Protein AF-A0A7V8UCR8-F1 (afdb_monomer)

pLDDT: mean 76.67, std 13.59, range [47.84, 94.56]

Structure (mmCIF, N/CA/C/O backbone):
data_AF-A0A7V8UCR8-F1
#
_entry.id   AF-A0A7V8UCR8-F1
#
loop_
_atom_site.group_PDB
_atom_site.id
_atom_site.type_symbol
_atom_site.label_atom_id
_atom_site.label_alt_id
_atom_site.label_comp_id
_atom_site.label_asym_id
_atom_site.label_entity_id
_atom_site.label_seq_id
_atom_site.pdbx_PDB_ins_code
_atom_site.Cartn_x
_atom_site.Cartn_y
_atom_site.Cartn_z
_atom_site.occupancy
_atom_site.B_iso_or_equiv
_atom_site.auth_seq_id
_atom_site.auth_comp_id
_atom_site.auth_asym_id
_atom_site.auth_atom_id
_atom_site.pdbx_PDB_model_num
ATOM 1 N N . MET A 1 1 ? 35.041 57.476 7.395 1.00 47.84 1 MET A N 1
ATOM 2 C CA . MET A 1 1 ? 33.791 56.967 6.789 1.00 47.84 1 MET A CA 1
ATOM 3 C C . MET A 1 1 ? 34.120 55.986 5.661 1.00 47.84 1 MET A C 1
ATOM 5 O O . MET A 1 1 ? 34.430 56.445 4.570 1.00 47.84 1 MET A O 1
ATOM 9 N N . PRO A 1 2 ? 34.110 54.659 5.900 1.00 50.69 2 PRO A N 1
ATOM 10 C CA . PRO A 1 2 ? 34.437 53.655 4.885 1.00 50.69 2 PRO A CA 1
ATOM 11 C C . PRO A 1 2 ? 33.228 52.788 4.466 1.00 50.69 2 PRO A C 1
ATOM 13 O O . PRO A 1 2 ? 33.410 51.685 3.973 1.00 50.69 2 PRO A O 1
ATOM 16 N N . GLY A 1 3 ? 31.987 53.250 4.665 1.00 55.06 3 GLY A N 1
ATOM 17 C CA . GLY A 1 3 ? 30.781 52.447 4.393 1.00 55.06 3 GLY A CA 1
ATOM 18 C C . GLY A 1 3 ? 30.331 52.411 2.925 1.00 55.06 3 GLY A C 1
ATOM 19 O O . GLY A 1 3 ? 29.613 51.503 2.527 1.00 55.06 3 GLY A O 1
ATOM 20 N N . CYS A 1 4 ? 30.766 53.371 2.100 1.00 55.06 4 CYS A N 1
ATOM 21 C CA . CYS A 1 4 ? 30.205 53.558 0.755 1.00 55.06 4 CYS A CA 1
ATOM 22 C C . CYS A 1 4 ? 30.859 52.691 -0.337 1.00 55.06 4 CYS A C 1
ATOM 24 O O . CYS A 1 4 ? 30.249 52.456 -1.372 1.00 55.06 4 CYS A O 1
ATOM 26 N N . ARG A 1 5 ? 32.091 52.199 -0.134 1.00 55.47 5 ARG A N 1
ATOM 27 C CA . ARG A 1 5 ? 32.828 51.439 -1.165 1.00 55.47 5 ARG A CA 1
ATOM 28 C C . ARG A 1 5 ? 32.491 49.944 -1.1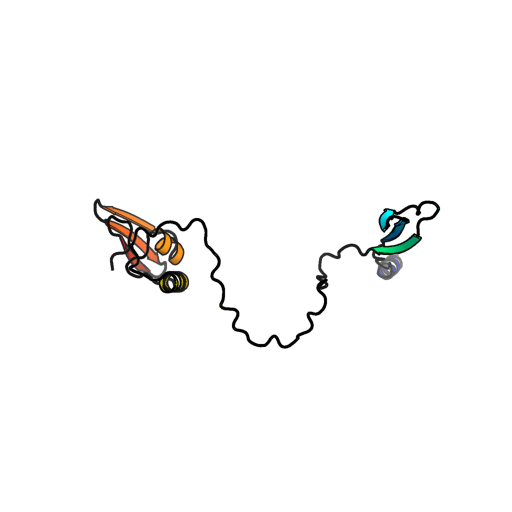95 1.00 55.47 5 ARG A C 1
ATOM 30 O O . ARG A 1 5 ? 32.522 49.352 -2.266 1.00 55.47 5 ARG A O 1
ATOM 37 N N . CYS A 1 6 ? 32.109 49.351 -0.061 1.00 56.41 6 CYS A N 1
ATOM 38 C CA . CYS A 1 6 ? 31.708 47.938 -0.009 1.00 56.41 6 CYS A CA 1
ATOM 39 C C . CYS A 1 6 ? 30.315 47.681 -0.604 1.00 56.41 6 CYS A C 1
ATOM 41 O O . CYS A 1 6 ? 30.074 46.602 -1.136 1.00 56.41 6 CYS A O 1
ATOM 43 N N . LEU A 1 7 ? 29.411 48.667 -0.562 1.00 57.62 7 LEU A N 1
ATOM 44 C CA . LEU A 1 7 ? 28.051 48.528 -1.099 1.00 57.62 7 LEU A CA 1
ATOM 45 C C . LEU A 1 7 ? 28.019 48.436 -2.633 1.00 57.62 7 LEU A C 1
ATOM 47 O O . LEU A 1 7 ? 27.205 47.697 -3.178 1.00 57.62 7 LEU A O 1
ATOM 51 N N . PHE A 1 8 ? 28.938 49.112 -3.331 1.00 57.22 8 PHE A N 1
ATOM 52 C CA . PHE A 1 8 ? 29.028 49.036 -4.795 1.00 57.22 8 PHE A CA 1
ATOM 53 C C . PHE A 1 8 ? 29.543 47.681 -5.306 1.00 57.22 8 PHE A C 1
ATOM 55 O O . PHE A 1 8 ? 29.116 47.238 -6.368 1.00 57.22 8 PHE A O 1
ATOM 62 N N . LEU A 1 9 ? 30.407 46.991 -4.550 1.00 57.47 9 LEU A N 1
ATOM 63 C CA . LEU A 1 9 ? 30.908 45.662 -4.930 1.00 57.47 9 LEU A CA 1
ATOM 64 C C . LEU A 1 9 ? 29.823 44.577 -4.831 1.00 57.47 9 LEU A C 1
ATOM 66 O O . LEU A 1 9 ? 29.816 43.645 -5.630 1.00 57.47 9 LEU A O 1
ATOM 70 N N . LEU A 1 10 ? 28.873 44.721 -3.900 1.00 59.12 10 LEU A N 1
ATOM 71 C CA . LEU A 1 10 ? 27.760 43.778 -3.735 1.00 59.12 10 LEU A CA 1
ATOM 72 C C . LEU A 1 10 ? 26.704 43.891 -4.845 1.00 59.12 10 LEU A C 1
ATOM 74 O O . LEU A 1 10 ? 26.054 42.899 -5.162 1.00 59.12 10 LEU A O 1
ATOM 78 N N . TYR A 1 11 ? 26.558 45.062 -5.472 1.00 60.38 11 TYR A N 1
ATOM 79 C CA . TYR A 1 11 ? 25.573 45.279 -6.540 1.00 60.38 11 TYR A CA 1
ATOM 80 C C . TYR A 1 11 ? 26.029 44.763 -7.918 1.00 60.38 11 TYR A C 1
ATOM 82 O O . TYR A 1 11 ? 25.209 44.638 -8.822 1.00 60.38 11 TYR A O 1
ATOM 90 N N . ALA A 1 12 ? 27.318 44.442 -8.088 1.00 59.75 12 ALA A N 1
ATOM 91 C CA . ALA A 1 12 ? 27.877 43.921 -9.341 1.00 59.75 12 ALA A CA 1
ATOM 92 C C . ALA A 1 12 ? 27.887 42.378 -9.429 1.00 59.75 12 ALA A C 1
ATOM 94 O O . ALA A 1 12 ? 28.090 41.828 -10.510 1.00 59.75 12 ALA A O 1
ATOM 95 N N . LEU A 1 13 ? 27.634 41.669 -8.320 1.00 59.38 13 LEU A N 1
ATOM 96 C CA . LEU A 1 13 ? 27.600 40.201 -8.283 1.00 59.38 13 LEU A CA 1
ATOM 97 C C . LEU A 1 13 ? 26.449 39.507 -9.056 1.00 59.38 13 LEU A C 1
ATOM 99 O O . LEU A 1 13 ? 26.675 38.378 -9.490 1.00 59.38 13 LEU A O 1
ATOM 103 N N . PRO A 1 14 ? 25.249 40.089 -9.276 1.00 62.16 14 PRO A N 1
ATOM 104 C CA . PRO A 1 14 ? 24.164 39.375 -9.957 1.00 62.16 14 PRO A CA 1
ATOM 105 C C . PRO A 1 14 ? 24.313 39.311 -11.490 1.00 62.16 14 PRO A C 1
ATOM 107 O O . PRO A 1 14 ? 23.437 38.772 -12.156 1.00 62.16 14 PRO A O 1
ATOM 110 N N . CYS A 1 15 ? 25.409 39.828 -12.059 1.00 58.50 15 CYS A N 1
ATOM 111 C CA . CYS A 1 15 ? 25.681 39.791 -13.503 1.00 58.50 15 CYS A CA 1
ATOM 112 C C . CYS A 1 15 ? 26.600 38.645 -13.947 1.00 58.50 15 CYS A C 1
ATOM 114 O O . CYS A 1 15 ? 27.008 38.627 -15.106 1.00 58.50 15 CYS A O 1
ATOM 116 N N . LEU A 1 16 ? 26.948 37.696 -13.073 1.00 63.47 16 LEU A N 1
ATOM 117 C CA . LEU A 1 16 ? 27.599 36.466 -13.520 1.00 63.47 16 LEU A CA 1
ATOM 118 C C . LEU A 1 16 ? 26.539 35.615 -14.226 1.00 63.47 16 LEU A C 1
ATOM 120 O O . LEU A 1 16 ? 25.629 35.126 -13.551 1.00 63.47 16 LEU A O 1
ATOM 124 N N . PRO A 1 17 ? 26.597 35.445 -15.559 1.00 56.47 17 PRO A N 1
ATOM 125 C CA . PRO A 1 17 ? 25.708 34.503 -16.202 1.00 56.47 17 PRO A CA 1
ATOM 126 C C . PRO A 1 17 ? 26.014 33.131 -15.600 1.00 56.47 17 PRO A C 1
ATOM 128 O O . PRO A 1 17 ? 27.146 32.648 -15.674 1.00 56.47 17 PRO A O 1
ATOM 131 N N . LEU A 1 18 ? 25.011 32.505 -14.980 1.00 58.03 18 LEU A N 1
ATOM 132 C CA . LEU A 1 18 ? 25.013 31.060 -14.797 1.00 58.03 18 LEU A CA 1
ATOM 133 C C . LEU A 1 18 ? 24.963 30.465 -16.207 1.00 58.03 18 LEU A C 1
ATOM 135 O O . LEU A 1 18 ? 23.896 30.142 -16.724 1.00 58.03 18 LEU A O 1
ATOM 139 N N . TRP A 1 19 ? 26.111 30.404 -16.877 1.00 53.50 19 TRP A N 1
ATOM 140 C CA . TRP A 1 19 ? 26.257 29.631 -18.092 1.00 53.50 19 TRP A CA 1
ATOM 141 C C . TRP A 1 19 ? 26.063 28.176 -17.683 1.00 53.50 19 TRP A C 1
ATOM 143 O O . TRP A 1 19 ? 26.947 27.559 -17.090 1.00 53.50 19 TRP A O 1
ATOM 153 N N . ALA A 1 20 ? 24.864 27.652 -17.937 1.00 56.72 20 ALA A N 1
ATOM 154 C CA . ALA A 1 20 ? 24.658 26.219 -18.003 1.00 56.72 20 ALA A CA 1
ATOM 155 C C . ALA A 1 20 ? 25.699 25.688 -18.993 1.00 56.72 20 ALA A C 1
ATOM 157 O O . ALA A 1 20 ? 25.744 26.138 -20.138 1.00 56.72 20 ALA A O 1
ATOM 158 N N . ALA A 1 21 ? 26.601 24.831 -18.519 1.00 59.03 21 ALA A N 1
ATOM 159 C CA . ALA A 1 21 ? 27.625 24.240 -19.361 1.00 59.03 21 ALA A CA 1
ATOM 160 C C . ALA A 1 21 ? 26.925 23.358 -20.399 1.00 59.03 21 ALA A C 1
ATOM 162 O O . ALA A 1 21 ? 26.479 22.253 -20.090 1.00 59.03 21 ALA A O 1
ATOM 163 N N . ASP A 1 22 ? 26.771 23.886 -21.610 1.00 57.78 22 ASP A N 1
ATOM 164 C CA . ASP A 1 22 ? 26.348 23.100 -22.755 1.00 57.78 22 ASP A CA 1
ATOM 165 C C . ASP A 1 22 ? 27.540 22.237 -23.172 1.00 57.78 22 ASP A C 1
ATOM 167 O O . ASP A 1 22 ? 28.600 22.752 -23.540 1.00 57.78 22 ASP A O 1
ATOM 171 N N . HIS A 1 23 ? 27.416 20.921 -23.012 1.00 73.69 23 HIS A N 1
ATOM 172 C CA . HIS A 1 23 ? 28.505 20.001 -23.309 1.00 73.69 23 HIS A CA 1
ATOM 173 C C . HIS A 1 23 ? 28.354 19.511 -24.744 1.00 73.69 23 HIS A C 1
ATOM 175 O O . HIS A 1 23 ? 27.434 18.765 -25.064 1.00 73.69 23 HIS A O 1
ATOM 181 N N . VAL A 1 24 ? 29.268 19.924 -25.620 1.00 82.31 24 VAL A N 1
ATOM 182 C CA . VAL A 1 24 ? 29.294 19.468 -27.013 1.00 82.31 24 VAL A CA 1
ATOM 183 C C . VAL A 1 24 ? 30.107 18.179 -27.108 1.00 82.31 24 VAL A C 1
ATOM 185 O O . VAL A 1 24 ? 31.239 18.120 -26.629 1.00 82.31 24 VAL A O 1
ATOM 188 N N . VAL A 1 25 ? 29.539 17.153 -27.741 1.00 88.62 25 VAL A N 1
ATOM 189 C CA . VAL A 1 25 ? 30.236 15.904 -28.076 1.00 88.62 25 VAL A CA 1
ATOM 190 C C . VAL A 1 25 ? 30.271 15.688 -29.584 1.00 88.62 25 VAL A C 1
ATOM 192 O O . VAL A 1 25 ? 29.415 16.171 -30.327 1.00 88.62 25 VAL A O 1
ATOM 195 N N . HIS A 1 26 ? 31.256 14.925 -30.043 1.00 88.94 26 HIS A N 1
ATOM 196 C CA . HIS A 1 26 ? 31.341 14.462 -31.419 1.00 88.94 26 HIS A CA 1
ATOM 197 C C . HIS A 1 26 ? 30.605 13.127 -31.549 1.00 88.94 26 HIS A C 1
ATOM 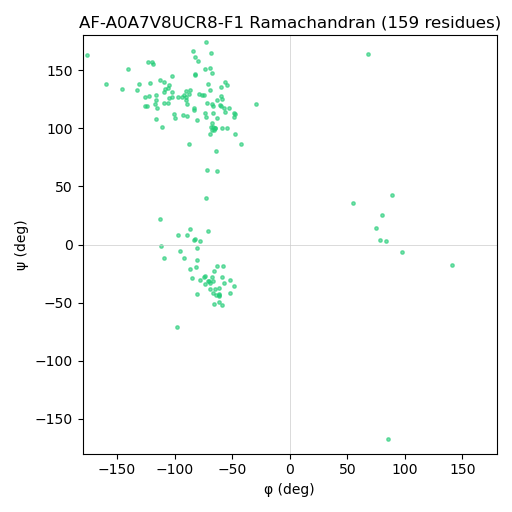199 O O . HIS A 1 26 ? 30.957 12.153 -30.885 1.00 88.94 26 HIS A O 1
ATOM 205 N N . ARG A 1 27 ? 29.590 13.086 -32.412 1.00 91.56 27 ARG A N 1
ATOM 206 C CA . ARG A 1 27 ? 28.959 11.867 -32.922 1.00 91.56 27 ARG A CA 1
ATOM 207 C C . ARG A 1 27 ? 29.723 11.444 -34.175 1.00 91.56 27 ARG A C 1
ATOM 209 O O . ARG A 1 27 ? 29.654 12.134 -35.191 1.00 91.56 27 ARG A O 1
ATOM 216 N N . CYS A 1 28 ? 30.448 10.340 -34.083 1.00 90.00 28 CYS A N 1
ATOM 217 C CA . CYS A 1 28 ? 31.230 9.763 -35.168 1.00 90.00 28 CYS A CA 1
ATOM 218 C C . CYS A 1 28 ? 30.479 8.568 -35.749 1.00 90.00 28 CYS A C 1
ATOM 220 O O . CYS A 1 28 ? 30.060 7.691 -34.993 1.00 90.00 28 CYS A O 1
ATOM 222 N N . GLU A 1 29 ? 30.282 8.557 -37.062 1.00 91.88 29 GLU A N 1
ATOM 223 C CA . GLU A 1 29 ? 29.615 7.473 -37.784 1.00 91.88 29 GLU A CA 1
ATOM 224 C C . GLU A 1 29 ? 30.595 6.819 -38.760 1.00 91.88 29 GLU A C 1
ATOM 226 O O . GLU A 1 29 ? 31.158 7.495 -39.626 1.00 91.88 29 GLU A O 1
ATOM 231 N N . ASP A 1 30 ? 30.819 5.520 -38.577 1.00 86.81 30 ASP A N 1
ATOM 232 C CA . ASP A 1 30 ? 31.710 4.706 -39.405 1.00 86.81 30 ASP A CA 1
ATOM 233 C C . ASP A 1 30 ? 31.007 4.188 -40.678 1.00 86.81 30 ASP A C 1
ATOM 235 O O . ASP A 1 30 ? 29.779 4.225 -40.784 1.00 86.81 30 ASP A O 1
ATOM 239 N N . ILE A 1 31 ? 31.771 3.664 -41.640 1.00 85.62 31 ILE A N 1
ATOM 240 C CA . ILE A 1 31 ? 31.266 3.073 -42.892 1.00 85.62 31 ILE A CA 1
ATOM 241 C C . ILE A 1 31 ? 30.313 1.890 -42.666 1.00 85.62 31 ILE A C 1
ATOM 243 O O . ILE A 1 31 ? 29.412 1.666 -43.473 1.00 85.62 31 ILE A O 1
ATOM 247 N N . ASP A 1 32 ? 30.474 1.174 -41.552 1.00 84.50 32 ASP A N 1
ATOM 248 C CA . ASP A 1 32 ? 29.592 0.085 -41.128 1.00 84.50 32 ASP A CA 1
ATOM 249 C C . ASP A 1 32 ? 28.336 0.594 -40.385 1.00 84.50 32 ASP A C 1
ATOM 251 O O . ASP A 1 32 ? 27.531 -0.195 -39.887 1.00 84.50 32 ASP A O 1
ATOM 255 N N . GLY A 1 33 ? 28.158 1.918 -40.283 1.00 83.62 33 GLY A N 1
ATOM 256 C CA . GLY A 1 33 ? 27.038 2.566 -39.595 1.00 83.62 33 GLY A CA 1
ATOM 257 C C . GLY A 1 33 ? 27.136 2.523 -38.067 1.00 83.62 33 GLY A C 1
ATOM 258 O O . GLY A 1 33 ? 26.148 2.779 -37.375 1.00 83.62 33 GLY A O 1
ATOM 259 N N . GLN A 1 34 ? 28.305 2.183 -37.514 1.00 86.81 34 GLN A N 1
ATOM 260 C CA . GLN A 1 34 ? 28.530 2.213 -36.071 1.00 86.81 34 GLN A CA 1
ATOM 261 C C . GLN A 1 34 ? 28.668 3.657 -35.589 1.00 86.81 34 GLN A C 1
ATOM 263 O O . GLN A 1 34 ? 29.460 4.431 -36.124 1.00 86.81 34 GLN A O 1
ATOM 268 N N . ILE A 1 35 ? 27.890 4.011 -34.564 1.00 91.00 35 ILE A N 1
ATOM 269 C CA . ILE A 1 35 ? 27.860 5.362 -34.001 1.00 91.00 35 ILE A CA 1
ATOM 270 C C . ILE A 1 35 ? 28.598 5.364 -32.665 1.00 91.00 35 ILE A C 1
ATOM 272 O O . ILE A 1 35 ? 28.188 4.682 -31.725 1.00 91.00 35 ILE A O 1
ATOM 276 N N . THR A 1 36 ? 29.636 6.191 -32.565 1.00 89.38 36 THR A N 1
ATOM 277 C CA . THR A 1 36 ? 30.418 6.384 -31.338 1.00 89.38 36 THR A CA 1
ATOM 278 C C . THR A 1 36 ? 30.381 7.847 -30.910 1.00 89.38 36 THR A C 1
ATOM 280 O O . THR A 1 36 ? 30.479 8.750 -31.738 1.00 89.38 36 THR A O 1
ATOM 283 N N . PHE A 1 37 ? 30.250 8.094 -29.605 1.00 89.19 37 PHE A N 1
ATOM 284 C CA . PHE A 1 37 ? 30.296 9.440 -29.033 1.00 89.19 37 PHE A CA 1
ATOM 285 C C . PHE A 1 37 ? 31.634 9.668 -28.332 1.00 89.19 37 PHE A C 1
ATOM 287 O O . PHE A 1 37 ? 32.026 8.887 -27.465 1.00 89.19 37 PHE A O 1
ATOM 294 N N . THR A 1 38 ? 32.331 10.742 -28.694 1.00 87.81 38 THR A N 1
ATOM 295 C CA . THR A 1 38 ? 33.652 11.085 -28.149 1.00 87.81 38 THR A CA 1
ATOM 296 C C . THR A 1 38 ? 33.784 12.588 -27.916 1.00 87.81 38 THR A C 1
ATOM 298 O O . THR A 1 38 ? 33.158 13.400 -28.593 1.00 87.81 38 THR A O 1
ATOM 301 N N . THR A 1 39 ? 34.601 12.976 -26.939 1.00 86.12 39 THR A N 1
ATOM 302 C CA . THR A 1 39 ? 34.910 14.380 -26.619 1.00 86.12 39 THR A CA 1
ATOM 303 C C . THR A 1 39 ? 36.196 14.876 -27.279 1.00 86.12 39 THR A C 1
ATOM 305 O O . THR A 1 39 ? 36.518 16.052 -27.149 1.00 86.12 39 THR A O 1
ATOM 308 N N . LEU A 1 40 ? 36.947 13.995 -27.953 1.00 82.88 40 LEU A N 1
ATOM 309 C CA . LEU A 1 40 ? 38.258 14.320 -28.520 1.00 82.88 40 LEU A CA 1
ATOM 310 C C . LEU A 1 40 ? 38.165 14.647 -30.016 1.00 82.88 40 LEU A C 1
ATOM 312 O O . LEU A 1 40 ? 38.334 15.798 -30.403 1.00 82.88 40 LEU A O 1
ATOM 316 N N . SER A 1 41 ? 37.902 13.645 -30.855 1.00 82.38 41 SER A N 1
ATOM 317 C CA . SER A 1 41 ? 37.699 13.773 -32.306 1.00 82.38 41 SER A CA 1
ATOM 318 C C . SER A 1 41 ? 37.333 12.408 -32.900 1.00 82.38 41 SER A C 1
ATOM 320 O O . SER A 1 41 ? 37.591 11.382 -32.269 1.00 82.38 41 SER A O 1
ATOM 322 N N . CYS A 1 42 ? 36.787 12.390 -34.117 1.00 87.31 42 CYS A N 1
ATOM 323 C CA . CYS A 1 42 ? 36.530 11.154 -34.864 1.00 87.31 42 CYS A CA 1
ATOM 324 C C . CYS A 1 42 ? 37.800 10.607 -35.536 1.00 87.31 42 CYS A C 1
ATOM 326 O O . CYS A 1 42 ? 38.758 11.353 -35.768 1.00 87.31 42 CYS A O 1
ATOM 328 N N . GLY A 1 43 ? 37.801 9.309 -35.838 1.00 85.12 43 GLY A N 1
ATOM 329 C CA . GLY A 1 43 ? 38.853 8.638 -36.597 1.00 85.12 43 GLY A CA 1
ATOM 330 C C . GLY A 1 43 ? 38.899 9.072 -38.073 1.00 85.12 43 GLY A C 1
ATOM 331 O O . GLY A 1 43 ? 37.965 9.699 -38.581 1.00 85.12 43 GLY A O 1
ATOM 332 N N . PRO A 1 44 ? 39.993 8.773 -38.798 1.00 80.94 44 PRO A N 1
ATOM 333 C CA . PRO A 1 44 ? 40.115 9.126 -40.209 1.00 80.94 44 PRO A CA 1
ATOM 334 C C . PRO A 1 44 ? 39.115 8.328 -41.060 1.00 80.94 44 PRO A C 1
ATOM 336 O O . PRO A 1 44 ? 39.175 7.105 -41.100 1.00 80.94 44 PRO A O 1
ATOM 339 N N . GLY A 1 45 ? 38.233 9.028 -41.778 1.00 80.25 45 GLY A N 1
ATOM 340 C CA . GLY A 1 45 ? 37.212 8.418 -42.644 1.00 80.25 45 GLY A CA 1
ATOM 341 C C . GLY A 1 45 ? 35.824 8.292 -42.009 1.00 80.25 45 GLY A C 1
ATOM 342 O O . GLY A 1 45 ? 34.876 7.964 -42.716 1.00 80.25 45 GLY A O 1
ATOM 343 N N . GLU A 1 46 ? 35.683 8.616 -40.722 1.00 86.25 46 GLU A N 1
ATOM 344 C CA . GLU A 1 46 ? 34.391 8.673 -40.034 1.00 86.25 46 GLU A CA 1
ATOM 345 C C . GLU A 1 46 ? 33.681 10.012 -40.290 1.00 86.25 46 GLU A C 1
ATOM 347 O O . GLU A 1 46 ? 34.305 11.076 -40.381 1.00 86.25 46 GLU A O 1
ATOM 352 N N . THR A 1 47 ? 32.350 9.982 -40.362 1.00 85.69 47 THR A N 1
ATOM 353 C CA . THR A 1 47 ? 31.538 11.195 -40.511 1.00 85.69 47 THR A CA 1
ATOM 354 C C . THR A 1 47 ? 31.318 11.842 -39.147 1.00 85.69 47 THR A C 1
ATOM 356 O O . THR A 1 47 ? 30.683 11.262 -38.267 1.00 85.69 47 THR A O 1
ATOM 359 N N . LEU A 1 48 ? 31.824 13.067 -38.973 1.00 85.88 48 LEU A N 1
ATOM 360 C CA . LEU A 1 48 ? 31.711 13.833 -37.731 1.00 85.88 48 LEU A CA 1
ATOM 361 C C . LEU A 1 48 ? 30.450 14.701 -37.727 1.00 85.88 48 LEU A C 1
ATOM 363 O O . LEU A 1 48 ? 30.275 15.566 -38.581 1.00 85.88 48 LEU A O 1
ATOM 367 N N . THR A 1 49 ? 29.610 14.529 -36.708 1.00 88.25 49 THR A N 1
ATOM 368 C CA . THR A 1 49 ? 28.477 15.415 -36.402 1.00 88.25 49 THR A CA 1
ATOM 369 C C . THR A 1 49 ? 28.624 15.964 -34.985 1.00 88.25 49 THR A C 1
ATOM 371 O O . THR A 1 49 ? 28.806 15.202 -34.040 1.00 88.25 49 THR A O 1
ATOM 374 N N . LEU A 1 50 ? 28.554 17.284 -34.808 1.00 85.94 50 LEU A N 1
ATOM 375 C CA . LEU A 1 50 ? 28.557 17.892 -33.474 1.00 85.94 50 LEU A CA 1
ATOM 376 C C . LEU A 1 50 ? 27.170 17.779 -32.847 1.00 85.94 50 LEU A C 1
ATOM 378 O O . LEU A 1 50 ? 26.181 18.170 -33.466 1.00 85.94 50 LEU A O 1
ATOM 382 N N . GLN A 1 51 ? 27.104 17.279 -31.615 1.00 84.81 51 GLN A N 1
ATOM 383 C CA . GLN A 1 51 ? 25.860 17.150 -30.871 1.00 84.81 51 GLN A CA 1
ATOM 384 C C . GLN A 1 51 ? 25.985 17.837 -29.511 1.00 84.81 51 GLN A C 1
ATOM 386 O O . GLN A 1 51 ? 26.842 17.495 -28.699 1.00 84.81 51 GLN A O 1
ATOM 391 N N . SER A 1 52 ? 25.137 18.840 -29.289 1.00 82.88 52 SER A N 1
ATOM 392 C CA . SER A 1 52 ? 25.000 19.516 -27.998 1.00 82.88 52 SER A CA 1
ATOM 393 C C . SER A 1 52 ? 24.206 18.617 -27.044 1.00 82.88 52 SER A C 1
ATOM 395 O O . SER A 1 52 ? 23.150 18.090 -27.408 1.00 82.88 52 SER A O 1
ATOM 397 N N . ILE A 1 53 ? 24.754 18.387 -25.849 1.00 77.12 53 ILE A N 1
ATOM 398 C CA . ILE A 1 53 ? 24.118 17.635 -24.770 1.00 77.12 53 ILE A CA 1
ATOM 399 C C . ILE A 1 53 ? 23.737 18.610 -23.666 1.00 77.12 53 ILE A C 1
ATOM 401 O O . ILE A 1 53 ? 24.593 19.236 -23.034 1.00 77.12 53 ILE A O 1
ATOM 405 N N . HIS A 1 54 ? 22.444 18.634 -23.362 1.00 73.25 54 HIS A N 1
ATOM 406 C CA . HIS A 1 54 ? 21.935 19.347 -22.209 1.00 73.25 54 HIS A CA 1
ATOM 407 C C . HIS A 1 54 ? 21.913 18.433 -20.981 1.00 73.25 54 HIS A C 1
ATOM 409 O O . HIS A 1 54 ? 21.354 17.334 -21.013 1.00 73.25 54 HIS A O 1
ATOM 415 N N . SER A 1 55 ? 22.517 18.883 -19.881 1.00 68.25 55 SER A N 1
ATOM 416 C CA . SER A 1 55 ? 22.400 18.180 -18.601 1.00 68.25 55 SER A CA 1
ATOM 417 C C . SER A 1 55 ? 20.967 18.309 -18.087 1.00 68.25 55 SER A C 1
ATOM 419 O O . SER A 1 55 ? 20.404 19.402 -18.089 1.00 68.25 55 SER A O 1
ATOM 421 N N . PHE A 1 56 ? 20.371 17.202 -17.643 1.00 63.66 56 PHE A N 1
ATOM 422 C CA . PHE A 1 56 ? 19.008 17.200 -17.114 1.00 63.66 56 PHE A CA 1
ATOM 423 C C . PHE A 1 56 ? 18.881 18.183 -15.938 1.00 63.66 56 PHE A C 1
ATOM 425 O O . PHE A 1 56 ? 19.540 18.015 -14.910 1.00 63.66 56 PHE A O 1
ATOM 432 N N . SER A 1 57 ? 18.038 19.209 -16.089 1.00 66.50 57 SER A N 1
ATOM 433 C CA . SER A 1 57 ? 17.782 20.200 -15.042 1.00 66.50 57 SER A CA 1
ATOM 434 C C . SER A 1 57 ? 16.724 19.664 -14.069 1.00 66.50 57 SER A C 1
ATOM 436 O O . SER A 1 57 ? 15.577 19.446 -14.479 1.00 66.50 57 SER A O 1
ATOM 438 N N . PRO A 1 58 ? 17.058 19.427 -12.784 1.00 58.31 58 PRO A N 1
ATOM 439 C CA . PRO A 1 58 ? 16.100 18.931 -11.805 1.00 58.31 58 PRO A CA 1
ATOM 440 C C . PRO A 1 58 ? 15.036 20.004 -11.539 1.00 58.31 58 PRO A C 1
ATOM 442 O O . PRO A 1 58 ? 15.249 20.944 -10.779 1.00 58.31 58 PRO A O 1
ATOM 445 N N . GLY A 1 59 ? 13.884 19.869 -12.198 1.00 61.59 59 GLY A N 1
ATOM 446 C CA . GLY A 1 59 ? 12.755 20.797 -12.089 1.00 61.59 59 GLY A CA 1
ATOM 447 C C . GLY A 1 59 ? 12.029 21.059 -13.408 1.00 61.59 59 GLY A C 1
ATOM 448 O O . GLY A 1 59 ? 10.882 21.499 -13.379 1.00 61.59 59 GLY A O 1
ATOM 449 N N . TYR A 1 60 ? 12.650 20.742 -14.548 1.00 60.69 60 TYR A N 1
ATOM 450 C CA . TYR A 1 60 ? 12.031 20.875 -15.865 1.00 60.69 60 TYR A CA 1
ATOM 451 C C . TYR A 1 60 ? 11.768 19.488 -16.459 1.00 60.69 60 TYR A C 1
ATOM 453 O O . TYR A 1 60 ? 12.677 18.805 -16.924 1.00 60.69 60 TYR A O 1
ATOM 461 N N . ILE A 1 61 ? 10.512 19.046 -16.385 1.00 60.75 61 ILE A N 1
ATOM 462 C CA . ILE A 1 61 ? 10.047 17.843 -17.078 1.00 60.75 61 ILE A CA 1
ATOM 463 C C . ILE A 1 61 ? 9.615 18.301 -18.466 1.00 60.75 61 ILE A C 1
ATOM 465 O O . ILE A 1 61 ? 8.453 18.650 -18.669 1.00 60.75 61 ILE A O 1
ATOM 469 N N . GLU A 1 62 ? 10.550 18.356 -19.410 1.00 64.56 62 GLU A N 1
ATOM 470 C CA . GLU A 1 62 ? 10.164 18.476 -20.812 1.00 64.56 62 GLU A CA 1
ATOM 471 C C . GLU A 1 62 ? 9.571 17.128 -21.242 1.00 64.56 62 GLU A C 1
ATOM 473 O O . GLU A 1 62 ? 10.226 16.090 -21.075 1.00 64.56 62 GLU A O 1
ATOM 478 N N . PRO A 1 63 ? 8.320 17.084 -21.725 1.00 59.78 63 PRO A N 1
ATOM 479 C CA . PRO A 1 63 ? 7.747 15.849 -22.224 1.00 59.78 63 PRO A CA 1
ATOM 480 C C . PRO A 1 63 ? 8.521 15.434 -23.481 1.00 59.78 63 PRO A C 1
ATOM 482 O O . PRO A 1 63 ? 8.261 15.911 -24.574 1.00 59.78 63 PRO A O 1
ATOM 485 N N . MET A 1 64 ? 9.468 14.505 -23.334 1.00 59.25 64 MET A N 1
ATOM 486 C CA . MET A 1 64 ? 10.240 13.926 -24.449 1.00 59.25 64 MET A CA 1
ATOM 487 C C . MET A 1 64 ? 9.410 12.998 -25.354 1.00 59.25 64 MET A C 1
ATOM 489 O O . MET A 1 64 ? 9.953 12.239 -26.156 1.00 59.25 64 MET A O 1
ATOM 493 N N . LEU A 1 65 ? 8.089 13.003 -25.193 1.00 65.56 65 LEU A N 1
ATOM 494 C CA . LEU A 1 65 ? 7.174 12.228 -26.010 1.00 65.56 65 LEU A CA 1
ATOM 495 C C . LEU A 1 65 ? 6.705 13.133 -27.150 1.00 65.56 65 LEU A C 1
ATOM 497 O O . LEU A 1 65 ? 6.235 14.233 -26.864 1.00 65.56 65 LEU A O 1
ATOM 501 N N . PRO A 1 66 ? 6.819 12.702 -28.420 1.00 64.38 66 PRO A N 1
ATOM 502 C CA . PRO A 1 66 ? 6.235 13.454 -29.519 1.00 64.38 66 PRO A CA 1
ATOM 503 C C . PRO A 1 66 ? 4.749 13.668 -29.232 1.00 64.38 66 PRO A C 1
ATOM 505 O O . PRO A 1 66 ? 4.079 12.742 -28.763 1.00 64.38 66 PRO A O 1
ATOM 508 N N . GLU A 1 67 ? 4.266 14.885 -29.498 1.00 57.81 67 GLU A N 1
ATOM 509 C CA . GLU A 1 67 ? 2.853 15.243 -29.396 1.00 57.81 6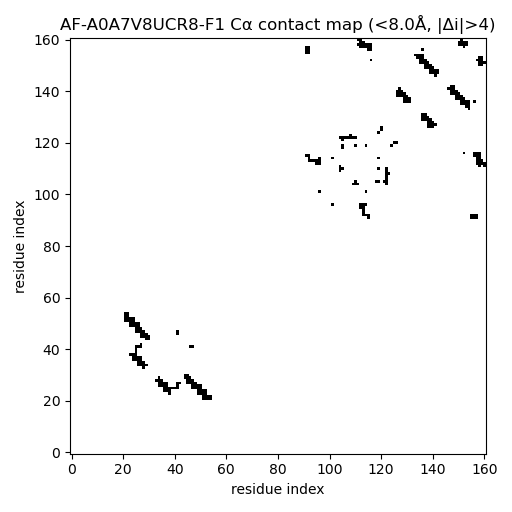7 GLU A CA 1
ATOM 510 C C . GLU A 1 67 ? 2.059 14.155 -30.124 1.00 57.81 67 GLU A C 1
ATOM 512 O O . GLU A 1 67 ? 2.188 13.979 -31.339 1.00 57.81 67 GLU A O 1
ATOM 517 N N . ALA A 1 68 ? 1.326 13.335 -29.370 1.00 60.56 68 ALA A N 1
ATOM 518 C CA . ALA A 1 68 ? 0.547 12.272 -29.967 1.00 60.56 68 ALA A CA 1
ATOM 519 C C . ALA A 1 68 ? -0.499 12.955 -30.846 1.00 60.56 68 ALA A C 1
ATOM 521 O O . ALA A 1 68 ? -1.413 13.583 -30.314 1.00 60.56 68 ALA A O 1
ATOM 522 N N . GLU A 1 69 ? -0.348 12.863 -32.175 1.00 59.72 69 GLU A N 1
ATOM 523 C CA . GLU A 1 69 ? -1.390 13.272 -33.112 1.00 59.72 69 GLU A CA 1
ATOM 524 C C . GLU A 1 69 ? -2.687 12.648 -32.607 1.00 59.72 69 GLU A C 1
ATOM 526 O O . GLU A 1 69 ? -2.841 11.421 -32.593 1.00 59.72 69 GLU A O 1
ATOM 531 N N . SER A 1 70 ? -3.608 13.494 -32.153 1.00 59.44 70 SER A N 1
ATOM 532 C CA . SER A 1 70 ? -4.949 13.102 -31.760 1.00 59.44 70 SER A CA 1
ATOM 533 C C . SER A 1 70 ? -5.727 12.760 -33.024 1.00 59.44 70 SER A C 1
ATOM 535 O O . SER A 1 70 ? -6.717 13.389 -33.381 1.00 59.44 70 SER A O 1
ATOM 537 N N . ARG A 1 71 ? -5.291 11.710 -33.726 1.00 58.91 71 ARG A N 1
ATOM 538 C CA . ARG A 1 71 ? -6.197 10.962 -34.578 1.00 58.91 71 ARG A CA 1
ATOM 539 C C . ARG A 1 71 ? -7.302 10.530 -33.647 1.00 58.91 71 ARG A C 1
ATOM 541 O O . ARG A 1 71 ? -7.041 9.794 -32.694 1.00 58.91 71 ARG A O 1
ATOM 548 N N . GLU A 1 72 ? -8.496 11.058 -33.895 1.00 58.03 72 GLU A N 1
ATOM 549 C CA . GLU A 1 72 ? -9.731 10.593 -33.296 1.00 58.03 72 GLU A CA 1
ATOM 550 C C . GLU A 1 72 ? -9.731 9.078 -33.444 1.00 58.03 72 GLU A C 1
ATOM 552 O O . GLU A 1 72 ? -10.018 8.511 -34.501 1.00 58.03 72 GLU A O 1
ATOM 557 N N . THR A 1 73 ? -9.282 8.404 -32.390 1.00 52.56 73 THR A N 1
ATOM 558 C CA . THR A 1 73 ? -9.372 6.968 -32.321 1.00 52.56 73 THR A CA 1
ATOM 559 C C . THR A 1 73 ? -10.860 6.758 -32.225 1.00 52.56 73 THR A C 1
ATOM 561 O O . THR A 1 73 ? -11.483 7.068 -31.208 1.00 52.56 73 THR A O 1
ATOM 564 N N . SER A 1 74 ? -11.441 6.333 -33.354 1.00 54.88 74 SER A N 1
ATOM 565 C CA . SER A 1 74 ? -12.746 5.694 -33.408 1.00 54.88 74 SER A CA 1
ATOM 566 C C . SER A 1 74 ? -12.917 4.975 -32.085 1.00 54.88 74 SER A C 1
ATOM 568 O O . SER A 1 74 ? -12.042 4.185 -31.716 1.00 54.88 74 SER A O 1
ATOM 570 N N . SER A 1 75 ? -13.967 5.349 -31.350 1.00 55.03 75 SER A N 1
ATOM 571 C CA . SER A 1 75 ? -14.349 4.794 -30.056 1.00 55.03 75 SER A CA 1
ATOM 572 C C . SER A 1 75 ? -14.695 3.312 -30.220 1.00 55.03 75 SER A C 1
ATOM 574 O O . SER A 1 75 ? -15.812 2.848 -30.007 1.00 55.03 75 SER A O 1
ATOM 576 N N . ASN A 1 76 ? -13.709 2.522 -30.617 1.00 53.03 76 ASN A N 1
ATOM 577 C CA . ASN A 1 76 ? -13.645 1.131 -30.316 1.00 53.03 76 ASN A CA 1
ATOM 578 C C . ASN A 1 76 ? -13.456 1.126 -28.815 1.00 53.03 76 ASN A C 1
ATOM 580 O O . ASN A 1 76 ? -12.369 1.386 -28.301 1.00 53.03 76 ASN A O 1
ATOM 584 N N . LYS A 1 77 ? -14.567 0.865 -28.120 1.00 57.38 77 LYS A N 1
ATOM 585 C CA . LYS A 1 77 ? -14.583 0.241 -26.803 1.00 57.38 77 LYS A CA 1
ATOM 586 C C . LYS A 1 77 ? -13.571 -0.898 -26.840 1.00 57.38 77 LYS A C 1
ATOM 588 O O . LYS A 1 77 ? -13.923 -2.046 -27.109 1.00 57.38 77 LYS A O 1
ATOM 593 N N . THR A 1 78 ? -12.308 -0.590 -26.569 1.00 58.81 78 THR A N 1
ATOM 594 C CA . THR A 1 78 ? -11.325 -1.578 -26.181 1.00 58.81 78 THR A CA 1
ATOM 595 C C . THR A 1 78 ? -11.934 -2.163 -24.930 1.00 58.81 78 THR A C 1
ATOM 597 O O . THR A 1 78 ? -11.958 -1.507 -23.887 1.00 58.81 78 THR A O 1
ATOM 600 N N . ARG A 1 79 ? -12.570 -3.337 -25.066 1.00 63.88 79 ARG A N 1
ATOM 601 C CA . ARG A 1 79 ? -13.095 -4.085 -23.928 1.00 63.88 79 ARG A CA 1
ATOM 602 C C . ARG A 1 79 ? -11.944 -4.116 -22.948 1.00 63.88 79 ARG A C 1
ATOM 604 O O . ARG A 1 79 ? -10.891 -4.653 -23.285 1.00 63.88 79 ARG A O 1
ATOM 611 N N . ARG A 1 80 ? -12.118 -3.436 -21.816 1.00 62.50 80 ARG A N 1
ATOM 612 C CA . ARG A 1 80 ? -11.105 -3.299 -20.778 1.00 62.50 80 ARG A CA 1
ATOM 613 C C . ARG A 1 80 ? -10.694 -4.723 -20.423 1.00 62.50 80 ARG A C 1
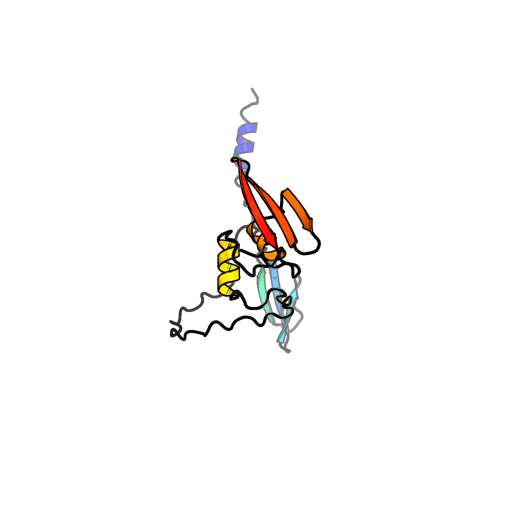ATOM 615 O O . ARG A 1 80 ? -11.471 -5.432 -19.791 1.00 62.50 80 ARG A O 1
ATOM 622 N N . LYS A 1 81 ? -9.563 -5.187 -20.959 1.00 69.94 81 LYS A N 1
ATOM 623 C CA . LYS A 1 81 ? -9.085 -6.542 -20.702 1.00 69.94 81 LYS A CA 1
ATOM 624 C C . LYS A 1 81 ? -8.742 -6.550 -19.225 1.00 69.94 81 LYS A C 1
ATOM 626 O O . LYS A 1 81 ? -7.881 -5.784 -18.796 1.00 69.94 81 LYS A O 1
ATOM 631 N N . GLU A 1 82 ? -9.496 -7.315 -18.445 1.00 72.06 82 GLU A N 1
ATOM 632 C CA . GLU A 1 82 ? -9.183 -7.475 -17.035 1.00 72.06 82 GLU A CA 1
ATOM 633 C C . GLU A 1 82 ? -7.773 -8.068 -16.940 1.00 72.06 82 GLU A C 1
ATOM 635 O O . GLU A 1 82 ? -7.481 -9.045 -17.635 1.00 72.06 82 GLU A O 1
ATOM 640 N N . PRO A 1 83 ? -6.870 -7.453 -16.160 1.00 73.00 83 PRO A N 1
ATOM 641 C CA . PRO A 1 83 ? -5.526 -7.979 -16.006 1.00 73.00 83 PRO A CA 1
ATOM 642 C C . PRO A 1 83 ? -5.605 -9.392 -15.427 1.00 73.00 83 PRO A C 1
ATOM 644 O O . PRO A 1 83 ? -6.354 -9.646 -14.480 1.00 73.00 83 PRO A O 1
ATOM 647 N N . THR A 1 84 ? -4.827 -10.314 -15.991 1.00 74.19 84 THR A N 1
ATOM 648 C CA . THR A 1 84 ? -4.702 -11.673 -15.464 1.00 74.19 84 THR A CA 1
ATOM 649 C C . THR A 1 84 ? -3.978 -11.608 -14.123 1.00 74.19 84 THR A C 1
ATOM 651 O O . THR A 1 84 ? -2.762 -11.444 -14.065 1.00 74.19 84 THR A O 1
ATOM 654 N N . ILE A 1 85 ? -4.735 -11.700 -13.032 1.00 65.31 85 ILE A N 1
ATOM 655 C CA . ILE A 1 85 ? -4.191 -11.715 -11.673 1.00 65.31 85 ILE A CA 1
ATOM 656 C C . ILE A 1 85 ? -3.700 -13.135 -11.381 1.00 65.31 85 ILE A C 1
ATOM 658 O O . ILE A 1 85 ? -4.503 -14.044 -11.176 1.00 65.31 85 ILE A O 1
ATOM 662 N N . VAL A 1 86 ? -2.383 -13.320 -11.360 1.00 67.69 86 VAL A N 1
ATOM 663 C CA . VAL A 1 86 ? -1.738 -14.550 -10.884 1.00 67.69 86 VAL A CA 1
ATOM 664 C C . VAL A 1 86 ? -1.531 -14.460 -9.368 1.00 67.69 86 VAL A C 1
ATOM 666 O O . VAL A 1 86 ? -1.097 -13.427 -8.867 1.00 67.69 86 VAL A O 1
ATOM 669 N N . GLY A 1 87 ? -1.884 -15.515 -8.625 1.00 63.62 87 GLY A N 1
ATOM 670 C CA . GLY A 1 87 ? -1.751 -15.553 -7.159 1.00 63.62 87 GLY A CA 1
ATOM 671 C C . GLY A 1 87 ? -2.960 -15.021 -6.380 1.00 63.62 87 GLY A C 1
ATOM 672 O O . GLY A 1 87 ? -2.799 -14.296 -5.401 1.00 63.62 87 GLY A O 1
ATOM 673 N N . ARG A 1 88 ? -4.189 -15.358 -6.796 1.00 60.47 88 ARG A N 1
ATOM 674 C CA . ARG A 1 88 ? -5.384 -15.059 -5.993 1.00 60.47 88 ARG A CA 1
ATOM 675 C C . ARG A 1 88 ? -5.343 -15.886 -4.702 1.00 60.47 88 ARG A C 1
ATOM 677 O O . ARG A 1 88 ? -5.359 -17.111 -4.769 1.00 60.47 88 ARG A O 1
ATOM 684 N N . LEU A 1 89 ? -5.326 -15.213 -3.549 1.00 62.62 89 LEU A N 1
ATOM 685 C CA . LEU A 1 89 ? -5.615 -15.853 -2.266 1.00 62.62 89 LEU A CA 1
ATOM 686 C C . LEU A 1 89 ? -7.037 -16.418 -2.351 1.00 62.62 89 LEU A C 1
ATOM 688 O O . LEU A 1 89 ? -7.976 -15.673 -2.623 1.00 62.62 89 LEU A O 1
ATOM 692 N N . GLU A 1 90 ? -7.179 -17.732 -2.211 1.00 62.38 90 GLU A N 1
ATOM 693 C CA . GLU A 1 90 ? -8.473 -18.400 -2.323 1.00 62.38 90 GLU A CA 1
ATOM 694 C C . GLU A 1 90 ? -9.451 -17.842 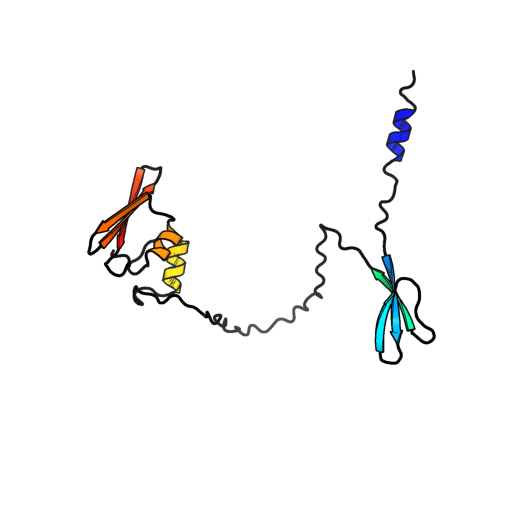-1.284 1.00 62.38 90 GLU A C 1
ATOM 696 O O . GLU A 1 90 ? -9.180 -17.816 -0.080 1.00 62.38 90 GLU A O 1
ATOM 701 N N . ASP A 1 91 ? -10.604 -17.391 -1.771 1.00 64.00 91 ASP A N 1
ATOM 702 C CA . ASP A 1 91 ? -11.662 -16.822 -0.951 1.00 64.00 91 ASP A CA 1
ATOM 703 C C . ASP A 1 91 ? -12.307 -17.921 -0.097 1.00 64.00 91 ASP A C 1
ATOM 705 O O . ASP A 1 91 ? -13.229 -18.620 -0.520 1.00 64.00 91 ASP A O 1
ATOM 709 N N . ARG A 1 92 ? -11.838 -18.069 1.145 1.00 73.38 92 ARG A N 1
ATOM 710 C CA . ARG A 1 92 ? -12.348 -19.078 2.094 1.00 73.38 92 ARG A CA 1
ATOM 711 C C . ARG A 1 92 ? -13.818 -18.878 2.476 1.00 73.38 92 ARG A C 1
ATOM 713 O O . ARG A 1 92 ? -14.461 -19.812 2.952 1.00 73.38 92 ARG A O 1
ATOM 720 N N . CYS A 1 93 ? -14.350 -17.677 2.255 1.00 78.62 93 CYS A N 1
ATOM 721 C CA . CYS A 1 93 ? -15.706 -17.289 2.639 1.00 78.62 93 CYS A CA 1
ATOM 722 C C . CYS A 1 93 ? -16.785 -17.573 1.594 1.00 78.62 93 CYS A C 1
ATOM 724 O O . CYS A 1 93 ? -17.941 -17.207 1.796 1.00 78.62 93 CYS A O 1
ATOM 726 N N . GLY A 1 94 ? -16.429 -18.293 0.524 1.00 66.44 94 GLY A N 1
ATOM 727 C CA . GLY A 1 94 ? -17.345 -18.630 -0.558 1.00 66.44 94 GLY A CA 1
ATOM 728 C C . GLY A 1 94 ? -17.753 -17.396 -1.362 1.00 66.44 94 GLY A C 1
ATOM 729 O O . GLY A 1 94 ? -17.588 -16.254 -0.937 1.00 66.44 94 GLY A O 1
ATOM 730 N N . ASN A 1 95 ? -18.311 -17.613 -2.549 1.00 67.81 95 ASN A N 1
ATOM 731 C CA . ASN A 1 95 ? -18.768 -16.543 -3.442 1.00 67.81 95 ASN A CA 1
ATOM 732 C C . ASN A 1 95 ? -20.056 -15.851 -2.937 1.00 67.81 95 ASN A C 1
ATOM 734 O O . ASN A 1 95 ? -20.950 -15.564 -3.727 1.00 67.81 95 ASN A O 1
ATOM 738 N N . LEU A 1 96 ? -20.183 -15.606 -1.627 1.00 73.25 96 LEU A N 1
ATOM 739 C CA . LEU A 1 96 ? -21.305 -14.872 -1.031 1.00 73.25 96 LEU A CA 1
ATOM 740 C C . LEU A 1 96 ? -21.328 -13.404 -1.482 1.00 73.25 96 LEU A C 1
ATOM 742 O O . LEU A 1 96 ? -22.376 -12.767 -1.457 1.00 73.25 96 LEU A O 1
ATOM 746 N N . ILE A 1 97 ? -20.177 -12.877 -1.912 1.00 81.44 97 ILE A N 1
ATOM 747 C CA . ILE A 1 97 ? -20.006 -11.502 -2.378 1.00 81.44 97 ILE A CA 1
ATOM 748 C C . ILE A 1 97 ? -19.263 -11.475 -3.711 1.00 81.44 97 ILE A C 1
ATOM 750 O O . ILE A 1 97 ? -18.275 -12.186 -3.904 1.00 81.44 97 ILE A O 1
ATOM 754 N N . THR A 1 98 ? -19.718 -10.628 -4.636 1.00 84.69 98 THR A N 1
ATOM 755 C CA . THR A 1 98 ? -18.999 -10.420 -5.900 1.00 84.69 98 THR A CA 1
ATOM 756 C C . THR A 1 98 ? -17.723 -9.596 -5.670 1.00 84.69 98 THR A C 1
ATOM 758 O O . THR A 1 98 ? -17.690 -8.746 -4.774 1.00 84.69 98 THR A O 1
ATOM 761 N N . PRO A 1 99 ? -16.665 -9.766 -6.489 1.00 80.62 99 PRO A N 1
ATOM 762 C CA . PRO A 1 99 ? -15.429 -8.991 -6.346 1.00 80.62 99 PRO A CA 1
ATOM 763 C C . PRO A 1 99 ? -15.642 -7.471 -6.414 1.00 80.62 99 PRO A C 1
ATOM 765 O O . PRO A 1 99 ? -14.944 -6.717 -5.737 1.00 80.62 99 PRO A O 1
ATOM 768 N N . GLY A 1 100 ? -16.616 -7.019 -7.214 1.00 82.75 100 GLY A N 1
ATOM 769 C CA . GLY A 1 100 ? -17.006 -5.610 -7.303 1.00 82.75 100 GLY A CA 1
ATOM 770 C C . GLY A 1 100 ? -17.606 -5.095 -5.995 1.00 82.75 100 GLY A C 1
ATOM 771 O O . GLY A 1 100 ? -17.106 -4.117 -5.445 1.00 82.75 100 GLY A O 1
ATOM 772 N N . GLN A 1 101 ? -18.598 -5.809 -5.451 1.00 85.00 101 GLN A N 1
ATOM 773 C CA . GLN A 1 101 ? -19.222 -5.465 -4.167 1.00 85.00 101 GLN A CA 1
ATOM 774 C C . GLN A 1 101 ? -18.220 -5.497 -3.011 1.00 85.00 101 GLN A C 1
ATOM 776 O O . GLN A 1 101 ? -18.269 -4.633 -2.139 1.00 85.00 101 GLN A O 1
ATOM 781 N N . ARG A 1 102 ? -17.273 -6.448 -3.017 1.00 84.44 102 ARG A N 1
ATOM 782 C CA . ARG A 1 102 ? -16.200 -6.499 -2.015 1.00 84.44 102 ARG A CA 1
ATOM 783 C C . ARG A 1 102 ? -15.373 -5.214 -2.029 1.00 84.44 102 ARG A C 1
ATOM 785 O O . ARG A 1 102 ? -15.204 -4.591 -0.985 1.00 84.44 102 ARG A O 1
ATOM 792 N N . ARG A 1 103 ? -14.884 -4.798 -3.204 1.00 83.94 103 ARG A N 1
ATOM 793 C CA . ARG A 1 103 ? -14.079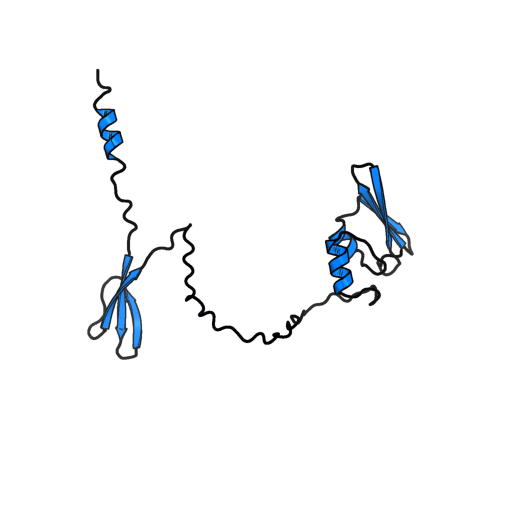 -3.570 -3.340 1.00 83.94 103 ARG A CA 1
ATOM 794 C C . ARG A 1 103 ? -14.868 -2.332 -2.934 1.00 83.94 103 ARG A C 1
ATOM 796 O O . ARG A 1 103 ? -14.343 -1.496 -2.209 1.00 83.94 103 ARG A O 1
ATOM 803 N N . GLU A 1 104 ? -16.118 -2.227 -3.373 1.00 87.69 104 GLU A N 1
ATOM 804 C CA . GLU A 1 104 ? -16.982 -1.096 -3.034 1.00 87.69 104 GLU A CA 1
ATOM 805 C C . GLU A 1 104 ? -17.218 -0.997 -1.524 1.00 87.69 104 GLU A C 1
ATOM 807 O O . GLU A 1 104 ? -17.139 0.090 -0.954 1.00 87.69 104 GLU A O 1
ATOM 812 N N . ALA A 1 105 ? -17.467 -2.122 -0.858 1.00 86.06 105 ALA A N 1
ATOM 813 C CA . ALA A 1 105 ? -17.698 -2.147 0.577 1.00 86.06 105 ALA A CA 1
ATOM 814 C C . ALA A 1 105 ? -16.426 -1.817 1.380 1.00 86.06 105 ALA A C 1
ATOM 816 O O . ALA A 1 105 ? -16.510 -1.052 2.339 1.00 86.06 105 ALA A O 1
ATOM 817 N N . ILE A 1 106 ? -15.246 -2.280 0.942 1.00 85.69 106 ILE A N 1
ATOM 818 C CA . ILE A 1 106 ? -13.957 -1.890 1.544 1.00 85.69 106 ILE A CA 1
ATOM 819 C C . ILE A 1 106 ? -13.734 -0.377 1.421 1.00 85.69 106 ILE A C 1
ATOM 821 O O . ILE A 1 106 ? -13.452 0.285 2.417 1.00 85.69 106 ILE A O 1
ATOM 825 N N . ILE A 1 107 ? -13.909 0.185 0.219 1.00 86.31 107 ILE A N 1
ATOM 826 C CA . ILE A 1 107 ? -13.712 1.622 -0.041 1.00 86.31 107 ILE A CA 1
ATOM 827 C C . ILE A 1 107 ? -14.672 2.469 0.799 1.00 86.31 107 ILE A C 1
ATOM 829 O O . ILE A 1 107 ? -14.273 3.472 1.384 1.00 86.31 107 ILE A O 1
ATOM 833 N N . ASN A 1 108 ? -15.933 2.049 0.885 1.00 90.25 108 ASN A N 1
ATOM 834 C CA . ASN A 1 108 ? -16.957 2.756 1.647 1.00 90.25 108 ASN A CA 1
ATOM 835 C C . ASN A 1 108 ? -16.930 2.445 3.152 1.00 90.25 108 ASN A C 1
ATOM 837 O O . ASN A 1 108 ? -17.822 2.902 3.867 1.00 90.25 108 ASN A O 1
ATOM 841 N N . GLN A 1 109 ? -15.953 1.668 3.637 1.00 85.50 109 GLN A N 1
ATOM 842 C CA . GLN A 1 109 ? -15.824 1.269 5.045 1.00 85.50 109 GLN A CA 1
ATOM 843 C C . GLN A 1 109 ? -17.090 0.588 5.597 1.00 85.50 109 GLN A C 1
ATOM 845 O O . GLN A 1 109 ? -17.476 0.774 6.752 1.00 85.50 109 GLN A O 1
ATOM 850 N N . ARG A 1 110 ? -17.774 -0.195 4.755 1.00 87.56 110 ARG A N 1
ATOM 851 C CA . ARG A 1 110 ? -18.989 -0.939 5.106 1.00 87.56 110 ARG A CA 1
ATOM 852 C C . ARG A 1 110 ? -18.674 -2.418 5.244 1.00 87.56 110 ARG A C 1
ATOM 854 O O . ARG A 1 110 ? -18.027 -3.003 4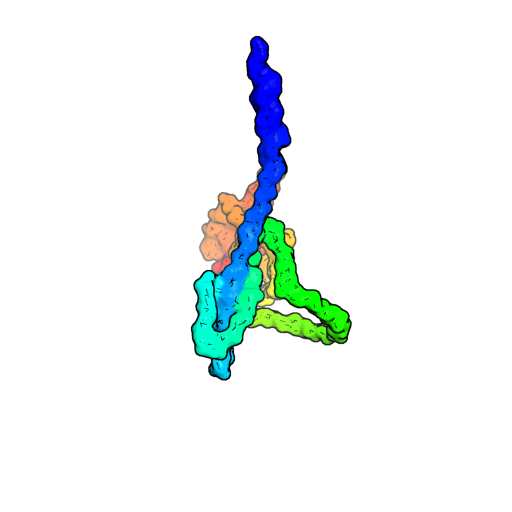.382 1.00 87.56 110 ARG A O 1
ATOM 861 N N . ILE A 1 111 ? -19.193 -3.027 6.304 1.00 89.12 111 ILE A N 1
ATOM 862 C CA . ILE A 1 111 ? -19.046 -4.460 6.554 1.00 89.12 111 ILE A CA 1
ATOM 863 C C . ILE A 1 111 ? -20.299 -5.183 6.063 1.00 89.12 111 ILE A C 1
ATOM 865 O O . ILE A 1 111 ? -21.412 -4.822 6.441 1.00 89.12 111 ILE A O 1
ATOM 869 N N . ILE A 1 112 ? -20.108 -6.195 5.218 1.00 88.75 112 ILE A N 1
ATOM 870 C CA . ILE A 1 112 ? -21.174 -7.044 4.671 1.00 88.75 112 ILE A CA 1
ATOM 871 C C . ILE A 1 112 ? -20.904 -8.513 5.007 1.00 88.75 112 ILE A C 1
ATOM 873 O O . ILE A 1 112 ? -19.758 -8.905 5.248 1.00 88.75 112 ILE A O 1
ATOM 877 N N . ALA A 1 113 ? -21.960 -9.328 5.005 1.00 87.94 113 ALA A N 1
ATOM 878 C CA . ALA A 1 113 ? -21.850 -10.771 5.190 1.00 87.94 113 ALA A CA 1
ATOM 879 C C . ALA A 1 113 ? -20.897 -11.388 4.155 1.00 87.94 113 ALA A C 1
ATOM 881 O O . ALA A 1 113 ? -20.910 -11.003 2.987 1.00 87.94 113 ALA A O 1
ATOM 882 N N . GLY A 1 114 ? -20.076 -12.351 4.575 1.00 86.94 114 GLY A N 1
ATOM 883 C CA . GLY A 1 114 ? -19.144 -13.040 3.674 1.00 86.94 114 GLY A CA 1
ATOM 884 C C . GLY A 1 114 ? -17.812 -12.322 3.421 1.00 86.94 114 GLY A C 1
ATOM 885 O O . GLY A 1 114 ? -16.990 -12.836 2.665 1.00 86.94 114 GLY A O 1
ATOM 886 N N . MET A 1 115 ? -17.555 -11.178 4.066 1.00 89.31 115 MET A N 1
ATOM 887 C CA . MET A 1 115 ? -16.202 -10.611 4.136 1.00 89.31 115 MET A CA 1
ATOM 888 C C . MET A 1 115 ? -15.266 -11.490 4.972 1.00 89.31 115 MET A C 1
ATOM 890 O O . MET A 1 115 ? -15.695 -12.105 5.952 1.00 89.31 115 MET A O 1
ATOM 894 N N . SER A 1 116 ? -13.981 -11.519 4.613 1.00 89.75 116 SER A N 1
ATOM 895 C CA . SER A 1 116 ? -12.941 -12.157 5.426 1.00 89.75 116 SER A CA 1
ATOM 896 C C . SER A 1 116 ? -12.453 -11.232 6.546 1.00 89.75 116 SER A C 1
ATOM 898 O O . SER A 1 116 ? -12.606 -10.013 6.468 1.00 89.75 116 SER A O 1
ATOM 900 N N . GLN A 1 117 ? -11.809 -11.790 7.576 1.00 89.25 117 GLN A N 1
ATOM 901 C CA . GLN A 1 117 ? -11.137 -10.994 8.618 1.00 89.25 117 GLN A CA 1
ATOM 902 C C . GLN A 1 117 ? -10.171 -9.956 8.027 1.00 89.25 117 GLN A C 1
ATOM 904 O O . GLN A 1 117 ? -10.179 -8.803 8.450 1.00 89.25 117 GLN A O 1
ATOM 909 N N . GLN A 1 118 ? -9.407 -10.335 6.998 1.00 88.50 118 GLN A N 1
ATOM 910 C CA . GLN A 1 118 ? -8.465 -9.439 6.328 1.00 88.50 118 GLN A CA 1
ATOM 911 C C . GLN A 1 118 ? -9.169 -8.273 5.618 1.00 88.50 118 GLN A C 1
ATOM 913 O O . GLN A 1 118 ? -8.671 -7.148 5.653 1.00 88.50 118 GLN A O 1
ATOM 918 N N . ASP A 1 119 ? -10.327 -8.513 4.996 1.00 88.62 119 ASP A N 1
ATOM 919 C CA . ASP A 1 119 ? -11.105 -7.454 4.339 1.00 88.62 119 ASP A CA 1
ATOM 920 C C . ASP A 1 119 ? -11.645 -6.450 5.365 1.00 88.62 119 ASP A C 1
ATOM 922 O O . ASP A 1 119 ? -11.575 -5.241 5.149 1.00 88.62 119 ASP A O 1
ATOM 926 N N . VAL A 1 120 ? -12.132 -6.944 6.509 1.00 90.69 120 VAL A N 1
ATOM 927 C CA . VAL A 1 120 ? -12.609 -6.097 7.614 1.00 90.69 120 VAL A CA 1
ATOM 928 C C . VAL A 1 120 ? -11.461 -5.272 8.196 1.00 90.69 120 VAL A C 1
ATOM 930 O O . VAL A 1 120 ? -11.620 -4.072 8.416 1.00 90.69 120 VAL A O 1
ATOM 933 N N . GLU A 1 121 ? -10.289 -5.880 8.390 1.00 90.62 121 GLU A N 1
ATOM 934 C CA . GLU A 1 121 ? -9.091 -5.177 8.859 1.00 90.62 121 GLU A CA 1
ATOM 935 C C . GLU A 1 121 ? -8.565 -4.164 7.835 1.00 90.62 121 GLU A C 1
ATOM 937 O O . GLU A 1 121 ? -8.047 -3.117 8.213 1.00 90.62 121 GLU A O 1
ATOM 942 N N . SER A 1 122 ? -8.745 -4.423 6.540 1.00 87.38 122 SER A N 1
ATOM 943 C CA . SER A 1 122 ? -8.383 -3.476 5.480 1.00 87.38 122 SER A CA 1
ATOM 944 C C . SER A 1 122 ? -9.355 -2.295 5.404 1.00 87.38 122 SER A C 1
ATOM 946 O O . SER A 1 122 ? -8.940 -1.180 5.098 1.00 87.38 122 SER A O 1
ATOM 948 N N . ALA A 1 123 ? -10.639 -2.524 5.696 1.00 87.94 123 ALA A N 1
ATOM 949 C CA . ALA A 1 123 ? -11.678 -1.496 5.660 1.00 87.94 123 ALA A CA 1
ATOM 950 C C . ALA A 1 123 ? -11.696 -0.610 6.919 1.00 87.94 123 ALA A C 1
ATOM 952 O O . ALA A 1 123 ? -11.854 0.605 6.815 1.00 87.94 123 ALA A O 1
ATOM 953 N N . LEU A 1 124 ? -11.554 -1.209 8.108 1.00 88.25 124 LEU A N 1
ATOM 954 C CA . LEU A 1 124 ? -11.683 -0.522 9.403 1.00 88.25 124 LEU A CA 1
ATOM 955 C C . LEU A 1 124 ? -10.355 -0.351 10.153 1.00 88.25 124 LEU A C 1
ATOM 957 O O . LEU A 1 124 ? -10.300 0.391 11.134 1.00 88.25 124 LEU A O 1
ATOM 961 N N . GLY A 1 125 ? -9.288 -1.017 9.716 1.00 90.25 125 GLY A N 1
ATOM 962 C CA . GLY A 1 125 ? -8.027 -1.095 10.445 1.00 90.25 125 GLY A CA 1
ATOM 963 C C . GLY A 1 125 ? -8.010 -2.214 11.489 1.00 90.25 125 GLY A C 1
ATOM 964 O O . GLY A 1 125 ? -8.865 -3.104 11.523 1.00 90.25 125 GLY A O 1
ATOM 965 N N . LYS A 1 126 ? -7.007 -2.173 12.370 1.00 92.50 126 LYS A N 1
ATOM 966 C CA . LYS A 1 126 ? -6.853 -3.171 13.435 1.00 92.50 126 LYS A CA 1
ATOM 967 C C . LYS A 1 126 ? -7.940 -3.011 14.511 1.00 92.50 126 LYS A C 1
ATOM 969 O O . LYS A 1 126 ? -8.221 -1.879 14.904 1.00 92.50 126 LYS A O 1
ATOM 974 N N . PRO A 1 127 ? -8.525 -4.112 15.013 1.00 93.25 127 PRO A N 1
ATOM 975 C CA . PRO A 1 127 ? -9.487 -4.059 16.110 1.00 93.25 127 PRO A CA 1
ATOM 976 C C . PRO A 1 127 ? -8.819 -3.674 17.435 1.00 93.25 127 PRO A C 1
ATOM 978 O O . PRO A 1 127 ? -7.661 -4.010 17.681 1.00 93.25 127 PRO A O 1
ATOM 981 N N . ASP A 1 128 ? -9.578 -3.038 18.329 1.00 91.81 128 ASP A N 1
ATOM 982 C CA . ASP A 1 128 ? -9.109 -2.706 19.681 1.00 91.81 128 ASP A CA 1
ATOM 983 C C . ASP A 1 128 ? -9.129 -3.920 20.609 1.00 91.81 128 ASP A C 1
ATOM 985 O O . ASP A 1 128 ? -8.379 -4.011 21.580 1.00 91.81 128 ASP A O 1
ATOM 989 N N . THR A 1 129 ? -10.061 -4.845 20.381 1.00 92.88 129 THR A N 1
ATOM 990 C CA . THR A 1 129 ? -10.187 -6.056 21.191 1.00 92.88 129 THR A CA 1
ATOM 991 C C . THR A 1 129 ? -10.651 -7.216 20.332 1.00 92.88 129 THR A C 1
ATOM 993 O O . THR A 1 129 ? -11.622 -7.101 19.584 1.00 92.88 129 THR A O 1
ATOM 996 N N . VAL A 1 130 ? -9.979 -8.354 20.499 1.00 93.38 130 VAL A N 1
ATOM 997 C CA . VAL A 1 130 ? -10.317 -9.613 19.840 1.00 93.38 130 VAL A CA 1
ATOM 998 C C . VAL A 1 130 ? -10.707 -10.634 20.900 1.00 93.38 130 VAL A C 1
ATOM 1000 O O . VAL A 1 130 ? -9.944 -10.907 21.824 1.00 93.38 130 VAL A O 1
ATOM 1003 N N . LYS A 1 131 ? -11.907 -11.201 20.773 1.00 92.94 131 LYS A N 1
ATOM 1004 C CA . LYS A 1 131 ? -12.383 -12.310 21.606 1.00 92.94 131 LYS A CA 1
ATOM 1005 C C . LYS A 1 131 ? -12.607 -13.528 20.724 1.00 92.94 131 LYS A C 1
ATOM 1007 O O . LYS A 1 131 ? -13.563 -13.564 19.953 1.00 92.94 131 LYS A O 1
ATOM 1012 N N . VAL A 1 132 ? -11.736 -14.520 20.851 1.00 91.12 132 VAL A N 1
ATOM 1013 C CA . VAL A 1 132 ? -11.855 -15.794 20.134 1.00 91.12 132 VAL A CA 1
ATOM 1014 C C . VAL A 1 132 ? -12.627 -16.783 21.005 1.00 91.12 132 VAL A C 1
ATOM 1016 O O . VAL A 1 132 ? -12.306 -16.971 22.178 1.00 91.12 132 VAL A O 1
ATOM 1019 N N . ARG A 1 133 ? -13.666 -17.397 20.442 1.00 87.25 133 ARG A N 1
ATOM 1020 C CA . ARG A 1 133 ? -14.373 -18.561 20.993 1.00 87.25 133 ARG A CA 1
ATOM 1021 C C . ARG A 1 133 ? -14.253 -19.706 19.993 1.00 87.25 133 ARG A C 1
ATOM 1023 O O . ARG A 1 133 ? -14.091 -19.449 18.805 1.00 87.25 133 ARG A O 1
ATOM 1030 N N . ASN A 1 134 ? -14.399 -20.945 20.463 1.00 82.06 134 ASN A N 1
ATOM 1031 C CA . ASN A 1 134 ? -14.222 -22.155 19.646 1.00 82.06 134 ASN A CA 1
ATOM 1032 C C . ASN A 1 134 ? -14.977 -22.116 18.304 1.00 82.06 134 ASN A C 1
ATOM 1034 O O . ASN A 1 134 ? -14.448 -22.594 17.311 1.00 82.06 134 ASN A O 1
ATOM 1038 N N . SER A 1 135 ? -16.170 -21.510 18.272 1.00 82.56 135 SER A N 1
ATOM 1039 C CA . SER A 1 135 ? -17.017 -21.426 17.076 1.00 82.56 135 SER A CA 1
ATOM 1040 C C . SER A 1 135 ? -17.175 -20.014 16.488 1.00 82.56 135 SER A C 1
ATOM 1042 O O . SER A 1 135 ? -17.913 -19.822 15.523 1.00 82.56 135 SER A O 1
ATOM 1044 N N . SER A 1 136 ? -16.566 -18.987 17.095 1.00 88.25 136 SER A N 1
ATOM 1045 C CA . SER A 1 136 ? -16.735 -17.606 16.628 1.00 88.25 136 SER A CA 1
ATOM 1046 C C . SER A 1 136 ? -15.626 -16.680 17.103 1.00 88.25 136 SER A C 1
ATOM 1048 O O . SER A 1 136 ? -15.309 -16.659 18.295 1.00 88.25 136 SER A O 1
ATOM 1050 N N . THR A 1 137 ? -15.149 -15.808 16.225 1.00 91.81 137 THR A N 1
ATOM 1051 C CA . THR A 1 137 ? -14.232 -14.722 16.592 1.00 91.81 137 THR A CA 1
ATOM 1052 C C . THR A 1 137 ? -14.985 -13.402 16.599 1.00 91.81 137 THR A C 1
ATOM 1054 O O . THR A 1 137 ? -15.801 -13.146 15.726 1.00 91.81 137 THR A O 1
ATOM 1057 N N . ARG A 1 138 ? -14.752 -12.553 17.595 1.00 92.81 138 ARG A N 1
ATOM 1058 C CA . ARG A 1 138 ? -15.457 -11.279 17.771 1.00 92.81 138 ARG A CA 1
ATOM 1059 C C . ARG A 1 138 ? -14.453 -10.146 17.844 1.00 92.81 138 ARG A C 1
ATOM 1061 O O . ARG A 1 138 ? -13.599 -10.142 18.731 1.00 92.81 138 ARG A O 1
ATOM 1068 N N . TYR A 1 139 ? -14.558 -9.212 16.910 1.00 94.56 139 TYR A N 1
ATOM 1069 C CA . TYR A 1 139 ? -13.750 -8.002 16.855 1.00 94.56 139 TYR A CA 1
ATOM 1070 C C . TYR A 1 139 ? -14.571 -6.825 17.360 1.00 94.56 139 TYR A C 1
ATOM 1072 O O . TYR A 1 139 ? -15.708 -6.616 16.938 1.00 94.56 139 TYR A O 1
ATOM 1080 N N . THR A 1 140 ? -13.984 -6.044 18.258 1.00 92.56 140 THR A N 1
ATOM 1081 C CA . THR A 1 140 ? -14.587 -4.822 18.781 1.00 92.56 140 THR A CA 1
ATOM 1082 C C . THR A 1 140 ? -13.736 -3.626 18.381 1.00 92.56 140 THR A C 1
ATOM 1084 O O . THR A 1 140 ? -12.532 -3.603 18.638 1.00 92.56 140 THR A O 1
ATOM 1087 N N . TYR A 1 141 ? -14.393 -2.626 17.804 1.00 91.56 141 TYR A N 1
ATOM 1088 C CA . TYR A 1 141 ? -13.819 -1.353 17.391 1.00 91.56 141 TYR A CA 1
ATOM 1089 C C . TYR A 1 141 ? -14.442 -0.240 18.230 1.00 91.56 141 TYR A C 1
ATOM 1091 O O . TYR A 1 141 ? -15.651 -0.015 18.184 1.00 91.56 141 TYR A O 1
ATOM 1099 N N . LYS A 1 142 ? -13.637 0.462 19.016 1.00 90.25 142 LYS A N 1
ATOM 1100 C CA . LYS A 1 142 ? -14.038 1.584 19.858 1.00 90.25 142 LYS A CA 1
ATOM 1101 C C . LYS A 1 142 ? -13.664 2.876 19.149 1.00 90.25 142 LYS A C 1
ATOM 1103 O O . LYS A 1 142 ? -12.499 3.231 19.015 1.00 90.25 142 LYS A O 1
ATOM 1108 N N . THR A 1 143 ? -14.664 3.639 18.730 1.00 85.19 143 THR A N 1
ATOM 1109 C CA . THR A 1 143 ? -14.407 4.980 18.202 1.00 85.19 143 THR A CA 1
ATOM 1110 C C . THR A 1 143 ? -14.253 5.976 19.349 1.00 85.19 143 THR A C 1
ATOM 1112 O O . THR A 1 143 ? -14.946 5.902 20.366 1.00 85.19 143 THR A O 1
ATOM 1115 N N . LYS A 1 144 ? -13.391 6.982 19.159 1.00 81.44 144 LYS A N 1
ATOM 1116 C CA . LYS A 1 144 ? -13.162 8.063 20.138 1.00 81.44 144 LYS A CA 1
ATOM 1117 C C . LYS A 1 144 ? -14.429 8.855 20.493 1.00 81.44 144 LYS A C 1
ATOM 1119 O O . LYS A 1 144 ? -14.469 9.517 21.519 1.00 81.44 144 LYS A O 1
ATOM 1124 N N . LYS A 1 145 ? -15.472 8.778 19.658 1.00 82.56 145 LYS A N 1
ATOM 1125 C CA . LYS A 1 145 ? -16.769 9.445 19.857 1.00 82.56 145 LYS A CA 1
ATOM 1126 C C . LYS A 1 145 ? -17.759 8.621 20.701 1.00 82.56 145 LYS A C 1
ATOM 1128 O O . LYS A 1 145 ? -18.949 8.912 20.677 1.00 82.56 145 LYS A O 1
ATOM 1133 N N . GLY A 1 146 ? -17.301 7.568 21.386 1.00 79.94 146 GLY A N 1
ATOM 1134 C CA . GLY A 1 146 ? -18.133 6.735 22.267 1.00 79.94 146 GLY A CA 1
ATOM 1135 C C . GLY A 1 146 ? -19.023 5.716 21.547 1.00 79.94 146 GLY A C 1
ATOM 1136 O O . GLY A 1 146 ? -19.794 5.018 22.196 1.00 79.94 146 GLY A O 1
ATOM 1137 N N . ARG A 1 147 ? -18.922 5.593 20.217 1.00 81.12 147 ARG A N 1
ATOM 1138 C CA . ARG A 1 147 ? -19.595 4.530 19.458 1.00 81.12 147 ARG A CA 1
ATOM 1139 C C . ARG A 1 147 ? -18.675 3.320 19.355 1.00 81.12 147 ARG A C 1
ATOM 1141 O O . ARG A 1 147 ? -17.512 3.475 18.981 1.00 81.12 147 ARG A O 1
ATOM 1148 N N . SER A 1 148 ? -19.185 2.132 19.649 1.00 85.56 148 SER A N 1
ATOM 1149 C CA . SER A 1 148 ? -18.482 0.871 19.417 1.00 85.56 148 SER A CA 1
ATOM 1150 C C . SER A 1 148 ? -19.132 0.112 18.269 1.00 85.56 148 SER A C 1
ATOM 1152 O O . SER A 1 148 ? -20.350 -0.055 18.269 1.00 85.56 148 SER A O 1
ATOM 1154 N N . ALA A 1 149 ? -18.331 -0.355 17.318 1.00 88.44 149 ALA A N 1
ATOM 1155 C CA . ALA A 1 149 ? -18.757 -1.310 16.308 1.00 88.44 149 ALA A CA 1
ATOM 1156 C C . ALA A 1 149 ? -18.247 -2.701 16.682 1.00 88.44 149 ALA A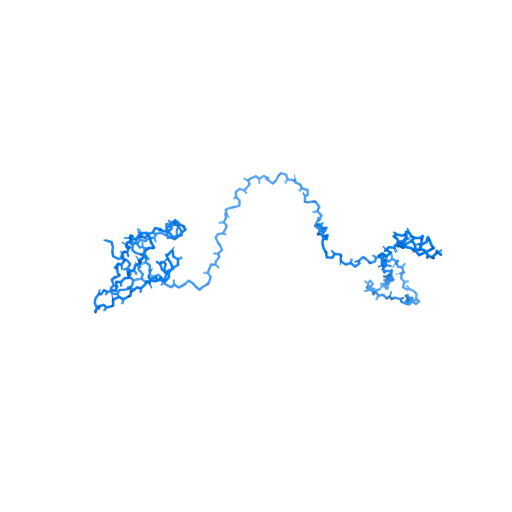 C 1
ATOM 1158 O O . ALA A 1 149 ? -17.161 -2.857 17.246 1.00 88.44 149 ALA A O 1
ATOM 1159 N N . GLU A 1 150 ? -19.042 -3.712 16.375 1.00 91.19 150 GLU A N 1
ATOM 1160 C CA . GLU A 1 150 ? -18.720 -5.092 16.681 1.00 91.19 150 GLU A CA 1
ATOM 1161 C C . GLU A 1 150 ? -18.962 -5.960 15.457 1.00 91.19 150 GLU A C 1
ATOM 1163 O O . GLU A 1 150 ? -19.993 -5.842 14.799 1.00 91.19 150 GLU A O 1
ATOM 1168 N N . VAL A 1 151 ? -17.992 -6.817 15.157 1.00 92.31 151 VAL A N 1
ATOM 1169 C CA . VAL A 1 151 ? -18.035 -7.723 14.012 1.00 92.31 151 VAL A CA 1
ATOM 1170 C C . VAL A 1 151 ? -17.802 -9.137 14.517 1.00 92.31 151 VAL A C 1
ATOM 1172 O O . VAL A 1 151 ? -16.830 -9.401 15.229 1.00 92.31 151 VAL A O 1
ATOM 1175 N N . VAL A 1 152 ? -18.711 -10.045 14.173 1.00 92.50 152 VAL A N 1
ATOM 1176 C CA . VAL A 1 152 ? -18.631 -11.459 14.542 1.00 92.50 152 VAL A CA 1
ATOM 1177 C C . VAL A 1 152 ? -18.295 -12.272 13.302 1.00 92.50 152 VAL A C 1
ATOM 1179 O O . VAL A 1 152 ? -18.882 -12.088 12.240 1.00 92.50 152 VAL A O 1
ATOM 1182 N N . PHE A 1 153 ? -17.346 -13.179 13.459 1.00 92.00 153 PHE A N 1
ATOM 1183 C CA . PHE A 1 153 ? -16.885 -14.093 12.433 1.00 92.00 153 PHE A CA 1
ATOM 1184 C C . PHE A 1 153 ? -17.269 -15.521 12.804 1.00 92.00 153 PHE A C 1
ATOM 1186 O O . PHE A 1 153 ? -17.169 -15.907 13.971 1.00 92.00 153 PHE A O 1
ATOM 1193 N N . ASP A 1 154 ? -17.663 -16.299 11.803 1.00 90.00 154 ASP A N 1
ATOM 1194 C CA . ASP A 1 154 ? -17.851 -17.745 11.904 1.00 90.00 154 ASP A CA 1
ATOM 1195 C C . ASP A 1 154 ? -16.505 -18.491 11.991 1.00 90.00 154 ASP A C 1
ATOM 1197 O O . ASP A 1 154 ? -15.434 -17.912 11.799 1.00 90.00 154 ASP A O 1
ATOM 1201 N N . GLU A 1 155 ? -16.560 -19.807 12.209 1.00 87.06 155 GLU A N 1
ATOM 1202 C CA . GLU A 1 155 ? -15.411 -20.732 12.267 1.00 87.06 155 GLU A CA 1
ATOM 1203 C C . GLU A 1 155 ? -14.468 -20.636 11.061 1.00 87.06 155 GLU A C 1
ATOM 1205 O O . GLU A 1 155 ? -13.261 -20.831 11.181 1.00 87.06 155 GLU A O 1
ATOM 1210 N N . LYS A 1 156 ? -15.012 -20.290 9.890 1.00 84.62 156 LYS A N 1
ATOM 1211 C CA . LYS A 1 156 ? -14.245 -20.117 8.647 1.00 84.62 156 LYS A CA 1
ATOM 1212 C C . LYS A 1 156 ? -13.546 -18.754 8.543 1.00 84.62 156 LYS A C 1
ATOM 1214 O O . LYS A 1 156 ? -12.832 -18.517 7.573 1.00 84.62 156 LYS A O 1
ATOM 1219 N N . GLY A 1 157 ? -13.746 -17.862 9.517 1.00 85.56 157 GLY A N 1
ATOM 1220 C CA . GLY A 1 157 ? -13.207 -16.500 9.514 1.00 85.56 157 GLY A CA 1
ATOM 1221 C C . GLY A 1 157 ? -14.014 -15.514 8.665 1.00 85.56 157 GLY A C 1
ATOM 1222 O O . GLY A 1 157 ? -13.467 -14.519 8.192 1.00 85.56 157 GLY A O 1
ATOM 1223 N N . CYS A 1 158 ? -15.301 -15.795 8.467 1.00 89.50 158 CYS A N 1
ATOM 1224 C CA . CYS A 1 158 ? -16.194 -15.029 7.599 1.00 89.50 158 CYS A CA 1
ATOM 1225 C C . CYS A 1 158 ? -17.197 -14.245 8.423 1.00 89.50 158 CYS A C 1
ATOM 1227 O O . CYS A 1 158 ? -17.708 -14.774 9.407 1.00 89.50 158 CYS A O 1
ATOM 1229 N N . VAL A 1 159 ? -17.483 -13.005 8.033 1.00 91.19 159 VAL A N 1
ATOM 1230 C CA . VAL A 1 159 ? -18.434 -12.163 8.761 1.00 91.19 159 VAL A CA 1
ATOM 1231 C C . VAL A 1 159 ? -19.826 -12.784 8.731 1.00 91.19 159 VAL A C 1
ATOM 1233 O O . VAL A 1 159 ? -20.392 -13.000 7.654 1.00 91.19 159 VAL A O 1
ATOM 1236 N N . LYS A 1 160 ? -20.372 -12.990 9.931 1.00 84.88 160 LYS A N 1
ATOM 1237 C CA . LYS A 1 160 ? -21.750 -13.390 10.188 1.00 84.88 160 LYS A CA 1
ATOM 1238 C C . LYS A 1 160 ? -22.541 -12.142 10.574 1.00 84.88 160 LYS A C 1
ATOM 1240 O O . LYS A 1 160 ? -22.301 -11.573 11.639 1.00 84.88 160 LYS A O 1
ATOM 1245 N N . THR A 1 161 ? -23.424 -11.688 9.692 1.00 67.06 161 THR A N 1
ATOM 1246 C CA . THR A 1 161 ? -24.375 -10.598 9.977 1.00 67.06 161 THR A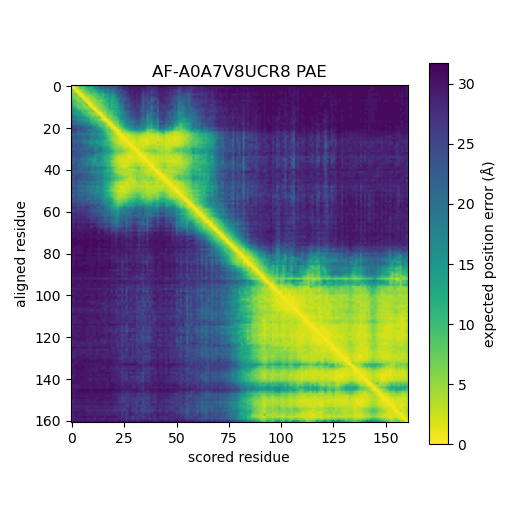 CA 1
ATOM 1247 C C . THR A 1 161 ? -25.692 -11.152 10.475 1.00 67.06 161 THR A C 1
ATOM 1249 O O . THR A 1 161 ? -26.145 -12.143 9.858 1.00 67.06 161 THR A O 1
#

Radius of gyration: 33.79 Å; Cα contacts (8 Å, |Δi|>4): 180; chains: 1; bounding box: 64×79×65 Å

Foldseek 3Di:
DPPPPVVVVVVPPVPPPPPQPFQKWWFWAAPVRDTDIHRPDYDPRTDTDIDTDGDDDVPDDDPPDPPPPPPVPPPPPPVPPDDDDDPDPDLLLPPPDDPVRLVVCLVVLHDDWSDAPVSNCSRPNAAPDWDDDCFKIKGWHQDPVRDIDIFIAGPSRTTDD

Mean predicted aligned error: 19.52 Å

Nearest PDB structures (foldseek):
  1jic-assembly1_A  TM=7.239E-01  e=8.258E-01  Saccharolobus solfataricus
  4qrl-assembly1_A  TM=8.246E-01  e=1.808E+00  Bacteroides uniformis ATCC 8492
  5ja1-assembly1_B  TM=6.637E-01  e=6.033E+00  Escherichia coli K-12
  8oue-assembly1_F  TM=2.804E-01  e=6.805E+00  Homo sapiens

Secondary structure (DSSP, 8-state):
--SHHHHHHHHTGGGS------EEEEEEE-TT--EEEESS-PPTTPEEEEEEEPPP-TT-----S----------------------PPP-TT-TTS-HHHHHHHHHTT---TT-BHHHHHHHH-S-SEEEEETTEEEEEEE-TTS-EEEEEEETTSBB--

Solvent-accessible surface area (backbone atoms only — not comparable to full-atom values): 10339 Å² total; per-residue (Å²): 139,80,72,73,68,62,58,59,61,64,70,60,61,83,73,64,76,83,71,74,75,72,44,69,32,36,38,23,34,40,93,89,66,51,75,46,81,38,82,83,71,65,62,96,87,38,50,76,41,85,42,80,42,77,72,87,57,95,86,66,84,75,76,87,62,76,81,74,77,79,66,80,70,70,85,68,78,70,72,79,74,74,78,86,77,81,82,73,78,78,70,77,45,54,87,70,51,54,75,66,58,49,53,52,26,37,75,69,56,48,90,57,58,34,37,41,60,67,51,50,35,70,33,73,40,81,63,78,42,80,48,80,49,98,65,33,37,34,38,32,37,74,43,96,85,77,50,72,51,76,50,41,21,37,76,75,41,18,33,60,120

Organism: NCBI:txid494916

Sequence (161 aa):
MPGCRCLFLLYALPCLPLWAADHVVHRCEDIDGQITFTTLSCGPGETLTLQSIHSFSPGYIEPMLPEAESRETSSNKTRRKEPTIVGRLEDRCGNLITPGQRREAIINQRIIAGMSQQDVESALGKPDTVKVRNSSTRYTYKTKKGRSAEVVFDEKGCVKT